Protein AF-A0A9W6J4C6-F1 (afdb_monomer)

pLDDT: mean 87.77, std 16.12, range [37.78, 98.56]

Secondary structure (DSSP, 8-state):
------PPPHHHHHHHHHHHHHTSHHHHHHHHHHHT--GGGHHHHTTSTTHHHHHHHHHHT-HHHHHHHHHHHT--HHHHHHHHHHTTSS-----

Structure (mmCIF, N/CA/C/O backbone):
data_AF-A0A9W6J4C6-F1
#
_entry.id   AF-A0A9W6J4C6-F1
#
loop_
_atom_site.group_PDB
_atom_site.id
_atom_site.type_symbol
_atom_site.label_atom_id
_atom_site.label_alt_id
_atom_site.label_comp_id
_atom_site.label_asym_id
_atom_site.label_entity_id
_atom_site.label_seq_id
_atom_site.pdbx_PDB_ins_code
_atom_site.Cartn_x
_atom_site.Cartn_y
_atom_site.Cartn_z
_atom_site.occupancy
_atom_site.B_iso_or_equiv
_atom_site.auth_seq_id
_atom_site.auth_comp_id
_atom_site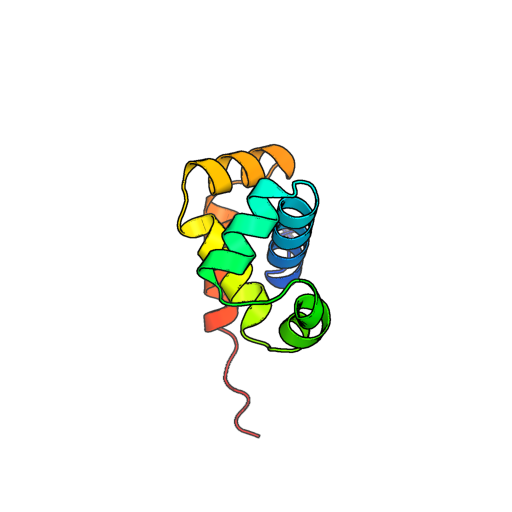.auth_asym_id
_atom_site.auth_atom_id
_atom_site.pdbx_PDB_model_num
ATOM 1 N N . MET A 1 1 ? 7.701 7.139 33.001 1.00 37.78 1 MET A N 1
ATOM 2 C CA . MET A 1 1 ? 6.633 7.648 32.109 1.00 37.78 1 MET A CA 1
ATOM 3 C C . MET A 1 1 ? 6.710 6.862 30.805 1.00 37.78 1 MET A C 1
ATOM 5 O O . MET A 1 1 ? 7.715 6.970 30.122 1.00 37.78 1 MET A O 1
ATOM 9 N N . LYS A 1 2 ? 5.739 5.984 30.511 1.00 43.22 2 LYS A N 1
ATOM 10 C CA . LYS A 1 2 ? 5.714 5.162 29.287 1.00 43.22 2 LYS A CA 1
ATOM 11 C C . LYS A 1 2 ? 4.915 5.886 28.200 1.00 43.22 2 LYS A C 1
ATOM 13 O O . LYS A 1 2 ? 3.697 5.957 28.303 1.00 43.22 2 LYS A O 1
ATOM 18 N N . ARG A 1 3 ? 5.599 6.374 27.168 1.00 41.31 3 ARG A N 1
ATOM 19 C CA . ARG A 1 3 ? 5.068 6.451 25.800 1.00 41.31 3 ARG A CA 1
ATOM 20 C C . ARG A 1 3 ? 6.191 6.086 24.831 1.00 41.31 3 ARG A C 1
ATOM 22 O O . ARG A 1 3 ? 6.694 6.923 24.099 1.00 41.31 3 ARG A O 1
ATOM 29 N N . VAL A 1 4 ? 6.586 4.813 24.860 1.00 46.16 4 V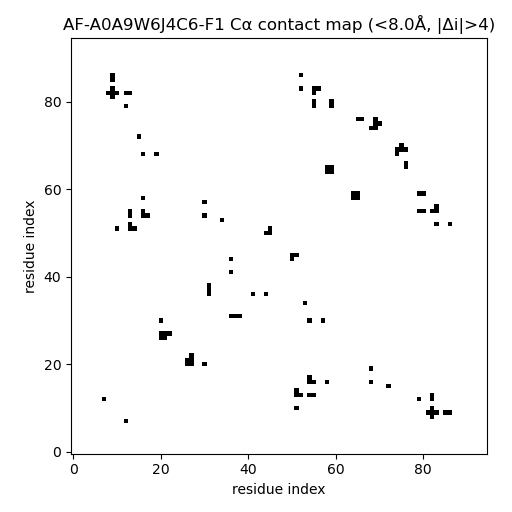AL A N 1
ATOM 30 C CA . VAL A 1 4 ? 6.866 4.141 23.588 1.00 46.16 4 VAL A CA 1
ATOM 31 C C . VAL A 1 4 ? 5.475 3.997 22.984 1.00 46.16 4 VAL A C 1
ATOM 33 O O . VAL A 1 4 ? 4.713 3.133 23.405 1.00 46.16 4 VAL A O 1
ATOM 36 N N . SER A 1 5 ? 5.044 4.972 22.190 1.00 48.91 5 SER A N 1
ATOM 37 C CA . SER A 1 5 ? 3.861 4.761 21.363 1.00 48.91 5 SER A CA 1
ATOM 38 C C . SER A 1 5 ? 4.275 3.668 20.385 1.00 48.91 5 SER A C 1
ATOM 40 O O . SER A 1 5 ? 5.273 3.858 19.694 1.00 48.91 5 SER A O 1
ATOM 42 N N . ASP A 1 6 ? 3.598 2.521 20.392 1.00 54.28 6 ASP A N 1
ATOM 43 C CA . ASP A 1 6 ? 3.778 1.438 19.415 1.00 54.28 6 ASP A CA 1
ATOM 44 C C . ASP A 1 6 ? 3.369 1.934 18.013 1.00 54.28 6 ASP A C 1
ATOM 46 O O . ASP A 1 6 ? 2.345 1.543 17.456 1.00 54.28 6 ASP A O 1
ATOM 50 N N . THR A 1 7 ? 4.121 2.883 17.456 1.00 71.56 7 THR A N 1
ATOM 51 C CA . THR A 1 7 ? 3.966 3.334 16.079 1.00 71.56 7 THR A CA 1
ATOM 52 C C . THR A 1 7 ? 4.521 2.223 15.197 1.00 71.56 7 THR A C 1
ATOM 54 O O . THR A 1 7 ? 5.690 1.859 15.324 1.00 71.56 7 THR A O 1
ATOM 57 N N . LEU A 1 8 ? 3.676 1.643 14.342 1.00 87.50 8 LEU A N 1
ATOM 58 C CA . LEU A 1 8 ? 4.100 0.613 13.393 1.00 87.50 8 LEU A CA 1
ATOM 59 C C . LEU A 1 8 ? 5.236 1.148 12.512 1.00 87.50 8 LEU A C 1
ATOM 61 O O . LEU A 1 8 ? 5.207 2.311 12.108 1.00 87.50 8 LEU A O 1
ATOM 65 N N . SER A 1 9 ? 6.209 0.293 12.186 1.00 94.06 9 SER A N 1
ATOM 66 C CA . SER A 1 9 ? 7.251 0.673 11.229 1.00 94.06 9 SER A CA 1
ATOM 67 C C . SER A 1 9 ? 6.646 0.893 9.832 1.00 94.06 9 SER A C 1
ATOM 69 O O . SER A 1 9 ? 5.638 0.249 9.500 1.00 94.06 9 SER A O 1
ATOM 71 N N . PRO A 1 10 ? 7.250 1.742 8.984 1.00 95.19 10 PRO A N 1
ATOM 72 C CA . PRO A 1 10 ? 6.797 1.956 7.608 1.00 95.19 10 PRO A CA 1
ATOM 73 C C . PRO A 1 10 ? 6.666 0.654 6.807 1.00 95.19 10 PRO A C 1
ATOM 75 O O . PRO A 1 10 ? 5.660 0.421 6.135 1.00 95.19 10 PRO A O 1
ATOM 78 N N . GLU A 1 11 ? 7.636 -0.247 6.956 1.00 94.94 11 GLU A N 1
ATOM 79 C CA . GLU A 1 11 ? 7.669 -1.560 6.309 1.00 94.94 11 GLU A CA 1
ATOM 80 C C . GLU A 1 11 ? 6.542 -2.461 6.808 1.00 94.94 11 GLU A C 1
ATOM 82 O O . GLU A 1 11 ? 5.962 -3.223 6.033 1.00 94.94 11 GLU A O 1
ATOM 87 N N . THR A 1 12 ? 6.194 -2.359 8.094 1.00 96.25 12 THR A N 1
ATOM 88 C CA . THR A 1 12 ? 5.081 -3.113 8.680 1.00 96.25 12 THR A CA 1
ATOM 89 C C . THR A 1 12 ? 3.756 -2.669 8.071 1.00 96.25 12 THR A C 1
ATOM 91 O O . THR A 1 12 ? 2.948 -3.516 7.686 1.00 96.25 12 THR A O 1
ATOM 94 N N . VAL A 1 13 ? 3.536 -1.356 7.939 1.00 97.38 13 VAL A N 1
ATOM 95 C CA . VAL A 1 13 ? 2.324 -0.813 7.306 1.00 97.38 13 VAL A CA 1
ATOM 96 C C . VAL A 1 13 ? 2.257 -1.230 5.835 1.00 97.38 13 VAL A C 1
ATOM 98 O O . VAL A 1 13 ? 1.224 -1.733 5.395 1.00 97.38 13 VAL A O 1
ATOM 101 N N . ALA A 1 14 ? 3.3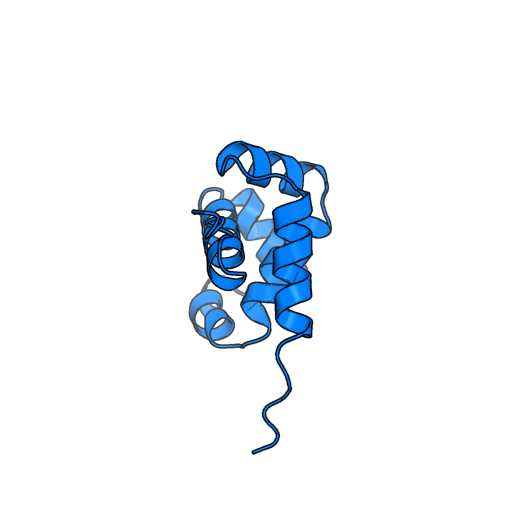61 -1.117 5.091 1.00 96.69 14 ALA A N 1
ATOM 102 C CA . ALA A 1 14 ? 3.416 -1.502 3.680 1.00 96.69 14 ALA A CA 1
ATOM 103 C C . ALA A 1 14 ? 3.205 -3.008 3.456 1.00 96.69 14 ALA A C 1
ATOM 105 O O . ALA A 1 14 ? 2.498 -3.409 2.535 1.00 96.69 14 ALA A O 1
ATOM 106 N N . THR A 1 15 ? 3.758 -3.859 4.323 1.00 95.94 15 THR A N 1
ATOM 107 C CA . THR A 1 15 ? 3.583 -5.319 4.233 1.00 95.94 15 THR A CA 1
ATOM 108 C C . THR A 1 15 ? 2.140 -5.733 4.530 1.00 95.94 15 THR A C 1
ATOM 110 O O . THR A 1 15 ? 1.590 -6.615 3.863 1.00 95.94 15 THR A O 1
ATOM 113 N N . ARG A 1 16 ? 1.494 -5.077 5.502 1.00 97.69 16 ARG A N 1
ATOM 114 C CA . ARG A 1 16 ? 0.060 -5.257 5.774 1.00 97.69 16 ARG A CA 1
ATOM 115 C C . ARG A 1 16 ? -0.786 -4.796 4.593 1.00 97.69 16 ARG A C 1
ATOM 117 O O . ARG A 1 16 ? -1.659 -5.540 4.161 1.00 97.69 16 ARG A O 1
ATOM 124 N N . ALA A 1 17 ? -0.473 -3.639 4.009 1.00 97.81 17 ALA A N 1
ATOM 125 C CA . ALA A 1 17 ? -1.140 -3.146 2.805 1.00 97.81 17 ALA A CA 1
ATOM 126 C C . ALA A 1 17 ? -1.002 -4.130 1.633 1.00 97.81 17 ALA A C 1
ATOM 128 O O . ALA A 1 17 ? -1.997 -4.478 1.002 1.00 97.81 17 ALA A O 1
ATOM 129 N N . LEU A 1 18 ? 0.196 -4.668 1.393 1.00 96.06 18 LEU A N 1
ATOM 130 C CA . LEU A 1 18 ? 0.414 -5.693 0.372 1.00 96.06 18 LEU A CA 1
ATOM 131 C C . LEU A 1 18 ? -0.426 -6.950 0.636 1.00 96.06 18 LEU A C 1
ATOM 133 O O . LEU A 1 18 ? -1.030 -7.493 -0.287 1.00 96.06 18 LEU A O 1
ATOM 137 N N . SER A 1 19 ? -0.492 -7.396 1.891 1.00 96.62 19 SER A N 1
ATOM 138 C CA . SER A 1 19 ? -1.306 -8.552 2.290 1.00 96.62 19 SER A CA 1
ATOM 139 C C . SER A 1 19 ? -2.801 -8.291 2.078 1.00 96.62 19 SER A C 1
ATOM 141 O O . SER A 1 19 ? -3.512 -9.157 1.575 1.00 96.62 19 SER A O 1
ATOM 143 N N . PHE A 1 20 ? -3.269 -7.081 2.387 1.00 98.12 20 PHE A N 1
ATOM 144 C CA . PHE A 1 20 ? -4.639 -6.629 2.147 1.00 98.12 20 PHE A CA 1
ATOM 145 C C . PHE A 1 20 ? -4.998 -6.579 0.655 1.00 98.12 20 PHE A C 1
ATOM 147 O O . PHE A 1 20 ? -6.113 -6.951 0.283 1.00 98.12 20 PHE A O 1
ATOM 154 N N . LEU A 1 21 ? -4.067 -6.159 -0.209 1.00 96.69 21 LEU A N 1
ATOM 155 C CA . LEU A 1 21 ? -4.244 -6.235 -1.662 1.00 96.69 21 LEU A CA 1
ATOM 156 C C . LEU A 1 21 ? -4.286 -7.692 -2.126 1.00 96.69 21 LEU A C 1
ATOM 158 O O . LEU A 1 21 ? -5.172 -8.061 -2.885 1.00 96.69 21 LEU A O 1
ATOM 162 N N . ALA A 1 22 ? -3.368 -8.532 -1.644 1.00 94.56 22 ALA A N 1
ATOM 163 C CA . ALA A 1 22 ? -3.267 -9.937 -2.036 1.00 94.56 22 ALA A CA 1
ATOM 164 C C . ALA A 1 22 ? -4.446 -10.808 -1.563 1.00 94.56 22 ALA A C 1
ATOM 166 O O . ALA A 1 22 ? -4.688 -11.866 -2.142 1.00 94.56 22 ALA A O 1
ATOM 167 N N . ALA A 1 23 ? -5.186 -10.373 -0.540 1.00 96.81 23 ALA A N 1
ATOM 168 C CA . ALA A 1 23 ? -6.381 -11.057 -0.050 1.00 96.81 23 ALA A CA 1
ATOM 169 C C . ALA A 1 23 ? -7.584 -10.965 -1.013 1.00 96.81 23 ALA A C 1
ATOM 171 O O . ALA A 1 23 ? -8.560 -11.694 -0.840 1.00 96.81 23 ALA A O 1
ATOM 172 N N . ASP A 1 24 ? -7.527 -10.088 -2.019 1.00 96.94 24 ASP A N 1
ATOM 173 C CA . ASP A 1 24 ? -8.598 -9.848 -2.985 1.00 96.94 24 ASP A CA 1
ATOM 174 C C . ASP A 1 24 ? -8.002 -9.727 -4.399 1.00 96.94 24 ASP A C 1
ATOM 176 O O . ASP A 1 24 ? -7.262 -8.792 -4.709 1.00 96.94 24 ASP A O 1
ATOM 180 N N . PHE A 1 25 ? -8.336 -10.676 -5.280 1.00 93.69 25 PHE A N 1
ATOM 181 C CA . PHE A 1 25 ? -7.779 -10.738 -6.636 1.00 93.69 25 PHE A CA 1
ATOM 182 C C . PHE A 1 25 ? -8.053 -9.483 -7.473 1.00 93.69 25 PHE A C 1
ATOM 184 O O . PHE A 1 25 ? -7.223 -9.124 -8.306 1.00 93.69 25 PHE A O 1
ATOM 191 N N . GLU A 1 26 ? -9.172 -8.793 -7.246 1.00 95.62 26 GLU A N 1
ATOM 192 C CA . GLU A 1 26 ? -9.507 -7.557 -7.953 1.00 95.62 26 GLU A CA 1
ATOM 193 C C . GLU A 1 26 ? -8.625 -6.396 -7.479 1.00 95.62 26 GLU A C 1
ATOM 195 O O . GLU A 1 26 ? -8.158 -5.591 -8.288 1.00 95.62 26 GLU A O 1
ATOM 200 N N . ARG A 1 27 ? -8.350 -6.308 -6.171 1.00 96.31 27 ARG A N 1
ATOM 201 C CA . ARG A 1 27 ? -7.427 -5.299 -5.618 1.00 96.31 27 ARG A CA 1
ATOM 202 C C . ARG A 1 27 ? -6.001 -5.547 -6.086 1.00 96.31 27 ARG A C 1
ATOM 204 O O . ARG A 1 27 ? -5.364 -4.626 -6.596 1.00 96.31 27 ARG A O 1
ATOM 211 N N . LEU A 1 28 ? -5.531 -6.789 -5.970 1.00 94.81 28 LEU A N 1
ATOM 212 C CA . LEU A 1 28 ? -4.206 -7.173 -6.444 1.00 94.81 28 LEU A CA 1
ATOM 213 C C . LEU A 1 28 ? -4.066 -6.925 -7.951 1.00 94.81 28 LEU A C 1
ATOM 215 O O . LEU A 1 28 ? -3.085 -6.328 -8.383 1.00 94.81 28 LEU A O 1
ATOM 219 N N . GLY A 1 29 ? -5.062 -7.323 -8.746 1.00 93.81 29 GLY A N 1
ATOM 220 C CA . GLY A 1 29 ? -5.067 -7.117 -10.193 1.00 93.81 29 GLY A CA 1
ATOM 221 C C . GLY A 1 29 ? -4.943 -5.643 -10.583 1.00 93.81 29 GLY A C 1
ATOM 222 O O . GLY A 1 29 ? -4.138 -5.308 -11.451 1.00 93.81 29 GLY A O 1
ATOM 223 N N . ARG A 1 30 ? -5.667 -4.742 -9.902 1.00 94.88 30 ARG A N 1
ATOM 224 C CA . ARG A 1 30 ? -5.549 -3.290 -10.130 1.00 94.88 30 ARG A CA 1
ATOM 225 C C . ARG A 1 30 ? -4.167 -2.745 -9.778 1.00 94.88 30 ARG A C 1
ATOM 227 O O . ARG A 1 30 ? -3.625 -1.962 -10.556 1.00 94.88 30 ARG A O 1
ATOM 234 N N . PHE A 1 31 ? -3.587 -3.165 -8.655 1.00 95.19 31 PHE A N 1
ATOM 235 C CA . PHE A 1 31 ? -2.227 -2.769 -8.282 1.00 95.19 31 PHE A CA 1
ATOM 236 C C . PHE A 1 31 ? -1.206 -3.190 -9.345 1.00 95.19 31 PHE A C 1
ATOM 238 O O . PHE A 1 31 ? -0.385 -2.380 -9.773 1.00 95.19 31 PHE A O 1
ATOM 245 N N . LEU A 1 32 ? -1.285 -4.433 -9.822 1.00 93.12 32 LEU A N 1
ATOM 246 C CA . LEU A 1 32 ? -0.379 -4.957 -10.847 1.00 93.12 32 LEU A CA 1
ATOM 247 C C . LEU A 1 32 ? -0.542 -4.229 -12.186 1.00 93.12 32 LEU A C 1
ATOM 249 O O . LEU A 1 32 ? 0.449 -3.825 -12.790 1.00 93.12 32 LEU A O 1
ATOM 253 N N . ALA A 1 33 ? -1.784 -3.969 -12.603 1.00 92.81 33 ALA A N 1
ATOM 254 C CA . ALA A 1 33 ? -2.071 -3.226 -13.827 1.00 92.81 33 ALA A CA 1
ATOM 255 C C . ALA A 1 33 ? -1.513 -1.791 -13.800 1.00 92.81 33 ALA A C 1
ATOM 257 O O . ALA A 1 33 ? -1.004 -1.318 -14.813 1.00 92.81 33 ALA A O 1
ATOM 258 N N . LEU A 1 34 ? -1.585 -1.104 -12.652 1.00 91.12 34 LEU A N 1
ATOM 259 C CA . LEU A 1 34 ? -1.091 0.271 -12.499 1.00 91.12 34 LEU A CA 1
ATOM 260 C C . LEU A 1 34 ? 0.425 0.355 -12.282 1.00 91.12 34 LEU A C 1
ATOM 262 O O . LEU A 1 34 ? 1.050 1.309 -12.735 1.00 91.12 34 LEU A O 1
ATOM 266 N N . SER A 1 35 ? 1.019 -0.631 -11.607 1.00 88.25 35 SER A N 1
ATOM 267 C CA . SER A 1 35 ? 2.470 -0.694 -11.368 1.00 88.25 35 SER A CA 1
ATOM 268 C C . SER A 1 35 ? 3.260 -1.257 -12.554 1.00 88.25 35 SER A C 1
ATOM 270 O O . SER A 1 35 ? 4.479 -1.117 -12.596 1.00 88.25 35 SER A O 1
ATOM 272 N N . GLY A 1 36 ? 2.587 -1.903 -13.513 1.00 88.31 36 GLY A N 1
ATOM 273 C CA . GLY A 1 36 ? 3.233 -2.604 -14.626 1.00 88.31 36 GLY A CA 1
ATOM 274 C C . GLY A 1 36 ? 3.912 -3.915 -14.215 1.00 88.31 36 GLY A C 1
ATOM 275 O O . GLY A 1 36 ? 4.722 -4.449 -14.972 1.00 88.31 36 GLY A O 1
ATOM 276 N N . LEU A 1 37 ? 3.608 -4.429 -13.019 1.00 88.62 37 LEU A N 1
ATOM 277 C CA . LEU A 1 37 ? 4.164 -5.675 -12.503 1.00 88.62 37 LEU A CA 1
ATOM 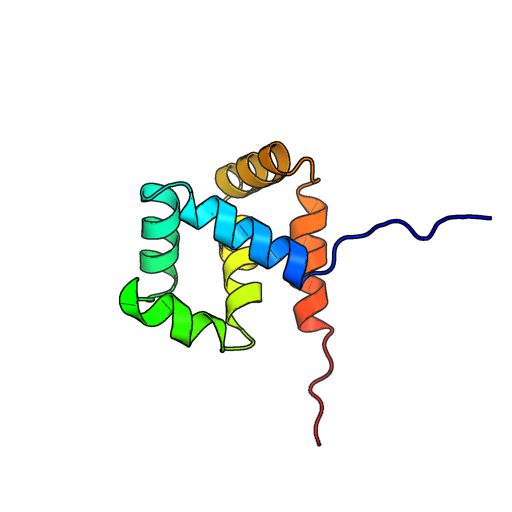278 C C . LEU A 1 37 ? 3.368 -6.891 -12.982 1.00 88.62 37 LEU A C 1
ATOM 280 O O . LEU A 1 37 ? 2.148 -6.853 -13.125 1.00 88.62 37 LEU A O 1
ATOM 284 N N . ASP A 1 38 ? 4.071 -8.005 -13.163 1.00 85.62 38 ASP A N 1
ATOM 285 C CA . ASP A 1 38 ? 3.469 -9.309 -13.428 1.00 85.62 38 ASP A CA 1
ATOM 286 C C . ASP A 1 38 ? 3.312 -10.063 -12.092 1.00 85.62 38 ASP A C 1
ATOM 288 O O . ASP A 1 38 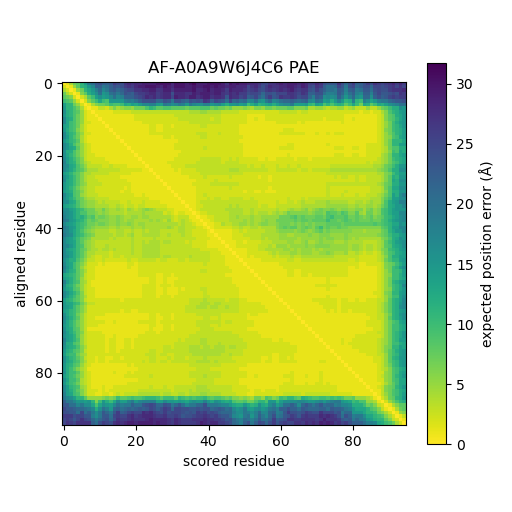? 4.237 -10.037 -11.270 1.00 85.62 38 ASP A O 1
ATOM 292 N N . PRO A 1 39 ? 2.193 -10.775 -11.847 1.00 82.50 39 PRO A N 1
ATOM 293 C CA . PRO A 1 39 ? 2.065 -11.678 -10.703 1.00 82.50 39 PRO A CA 1
ATOM 294 C C . PRO A 1 39 ? 3.288 -12.585 -10.469 1.00 82.50 39 PRO A C 1
ATOM 296 O O . PRO A 1 39 ? 3.697 -12.811 -9.327 1.00 82.50 39 PRO A O 1
ATOM 299 N N . ALA A 1 40 ? 3.903 -13.087 -11.544 1.00 86.94 40 ALA A N 1
ATOM 300 C CA . ALA A 1 40 ? 5.080 -13.947 -11.496 1.00 86.94 40 ALA A CA 1
ATOM 301 C C . ALA A 1 40 ? 6.337 -13.219 -10.991 1.00 86.94 40 ALA A C 1
ATOM 303 O O . ALA A 1 40 ? 7.220 -13.856 -10.407 1.00 86.94 40 ALA A O 1
ATOM 304 N N . THR A 1 41 ? 6.418 -11.896 -11.171 1.00 86.19 41 THR A N 1
ATOM 305 C CA . THR A 1 41 ? 7.583 -11.080 -10.810 1.00 86.19 41 THR A CA 1
ATOM 306 C C . THR A 1 41 ? 7.428 -10.349 -9.480 1.00 86.19 41 THR A C 1
ATOM 308 O O . THR A 1 41 ? 8.415 -9.798 -9.002 1.00 86.19 41 THR A O 1
ATOM 311 N N . ILE A 1 42 ? 6.274 -10.427 -8.799 1.00 86.50 42 ILE A N 1
ATOM 312 C CA . ILE A 1 42 ? 6.052 -9.784 -7.483 1.00 86.50 42 ILE A CA 1
ATOM 313 C C . ILE A 1 42 ? 7.161 -10.129 -6.483 1.00 86.50 42 ILE A C 1
ATOM 315 O O . ILE A 1 42 ? 7.691 -9.250 -5.814 1.00 86.50 42 ILE A O 1
ATOM 319 N N . ARG A 1 43 ? 7.559 -11.407 -6.387 1.00 86.56 43 ARG A N 1
ATOM 320 C CA . ARG A 1 43 ? 8.619 -11.832 -5.449 1.00 86.56 43 ARG A CA 1
ATOM 321 C C . ARG A 1 43 ? 9.983 -11.221 -5.767 1.00 86.56 43 ARG A C 1
ATOM 323 O O . ARG A 1 43 ? 10.798 -11.061 -4.865 1.00 86.56 43 ARG A O 1
ATOM 330 N N . GLN A 1 44 ? 10.241 -10.926 -7.038 1.00 89.31 44 GLN A N 1
ATOM 331 C CA . GLN A 1 44 ? 11.446 -10.224 -7.462 1.00 89.31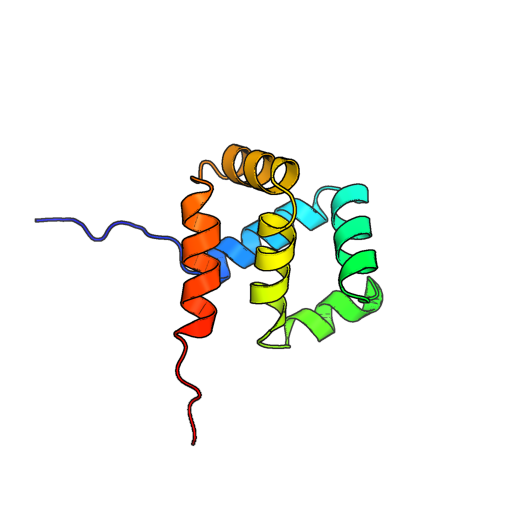 44 GLN A CA 1
ATOM 332 C C . GLN A 1 44 ? 11.310 -8.723 -7.199 1.00 89.31 44 GLN A C 1
ATOM 334 O O . GLN A 1 44 ? 12.231 -8.139 -6.641 1.00 89.31 44 GLN A O 1
ATOM 339 N N . ALA A 1 45 ? 10.163 -8.130 -7.536 1.00 87.50 45 ALA A N 1
ATOM 340 C CA . ALA A 1 45 ? 9.862 -6.723 -7.294 1.00 87.50 45 ALA A CA 1
ATOM 341 C C . ALA A 1 45 ? 9.928 -6.373 -5.802 1.00 87.50 45 ALA A C 1
ATOM 343 O O . ALA A 1 45 ? 10.480 -5.346 -5.451 1.00 87.50 45 ALA A O 1
ATOM 344 N N . ALA A 1 46 ? 9.501 -7.271 -4.911 1.00 87.81 46 ALA A N 1
ATOM 345 C CA . ALA A 1 46 ? 9.593 -7.092 -3.460 1.00 87.81 46 ALA A CA 1
ATOM 346 C C . ALA A 1 46 ? 11.027 -6.977 -2.909 1.00 87.81 46 ALA A C 1
ATOM 348 O O . ALA A 1 46 ? 11.200 -6.688 -1.729 1.00 87.81 46 ALA A O 1
ATOM 349 N N . ARG A 1 47 ? 12.054 -7.227 -3.735 1.00 88.00 47 ARG A N 1
ATOM 350 C CA . ARG A 1 47 ? 13.463 -6.982 -3.390 1.00 88.00 47 ARG A CA 1
ATOM 351 C C . ARG A 1 47 ? 13.924 -5.568 -3.741 1.00 88.00 47 ARG A C 1
ATOM 353 O O . ARG A 1 47 ? 15.013 -5.187 -3.328 1.00 88.00 47 ARG A O 1
ATOM 360 N N . ASP A 1 48 ? 13.142 -4.833 -4.524 1.00 89.25 48 ASP A N 1
ATOM 361 C CA . ASP A 1 48 ? 13.404 -3.43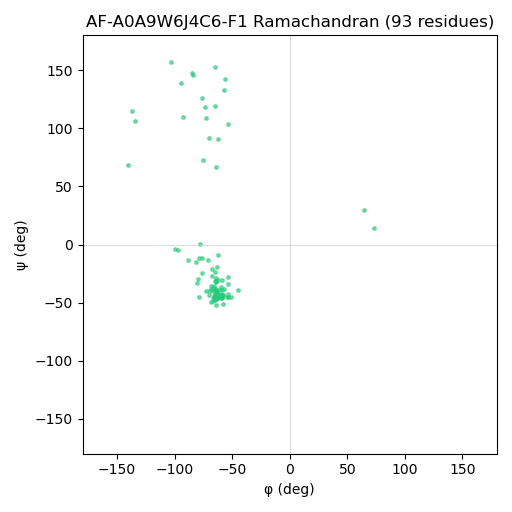8 -4.848 1.00 89.25 48 ASP A CA 1
ATOM 362 C C . ASP A 1 48 ? 13.032 -2.558 -3.639 1.00 89.25 48 ASP A C 1
ATOM 364 O O . ASP A 1 48 ? 11.894 -2.642 -3.162 1.00 89.25 48 ASP A O 1
ATOM 368 N N . PRO A 1 49 ? 13.947 -1.708 -3.135 1.00 88.56 49 PRO A N 1
ATOM 369 C CA . PRO A 1 49 ? 13.647 -0.762 -2.060 1.00 88.56 49 PRO A CA 1
ATOM 370 C C . PRO A 1 49 ? 12.433 0.138 -2.342 1.00 88.56 49 PRO A C 1
ATOM 372 O O . PRO A 1 49 ? 11.736 0.535 -1.411 1.00 88.56 49 PRO A O 1
ATOM 375 N N . ALA A 1 50 ? 12.133 0.423 -3.613 1.00 90.00 50 ALA A N 1
ATOM 376 C CA . ALA A 1 50 ? 11.003 1.254 -4.019 1.00 90.00 50 ALA A CA 1
ATOM 377 C C . ALA A 1 50 ? 9.648 0.522 -3.990 1.00 90.00 50 ALA A C 1
ATOM 379 O O . ALA A 1 50 ? 8.598 1.161 -4.085 1.00 90.00 50 ALA A O 1
ATOM 380 N N . PHE A 1 51 ? 9.633 -0.805 -3.839 1.00 93.44 51 PHE A N 1
ATOM 381 C CA . PHE A 1 51 ? 8.404 -1.589 -3.954 1.00 93.44 51 PHE A CA 1
ATOM 382 C C . PHE A 1 51 ? 7.405 -1.328 -2.822 1.00 93.44 51 PHE A C 1
ATOM 384 O O . PHE A 1 51 ? 6.231 -1.072 -3.081 1.00 93.44 51 PHE A O 1
ATOM 391 N N . LEU A 1 52 ? 7.850 -1.375 -1.564 1.00 94.62 52 LEU A N 1
ATOM 392 C CA . LEU A 1 52 ? 6.975 -1.118 -0.415 1.00 94.62 52 LEU A CA 1
ATOM 393 C C . LEU A 1 52 ? 6.419 0.322 -0.391 1.00 94.62 52 LEU A C 1
ATOM 395 O O . LEU A 1 52 ? 5.212 0.466 -0.172 1.00 94.62 52 LEU A O 1
ATOM 399 N N . PRO A 1 53 ? 7.212 1.374 -0.683 1.00 95.06 53 PRO A N 1
ATOM 400 C CA . PRO A 1 53 ? 6.681 2.715 -0.927 1.00 95.06 53 PRO A CA 1
ATOM 401 C C . PRO A 1 53 ? 5.591 2.745 -2.006 1.00 95.06 53 PRO A C 1
ATOM 403 O O . PRO A 1 53 ? 4.534 3.329 -1.779 1.00 95.06 53 PRO A O 1
ATOM 406 N N . ALA A 1 54 ? 5.793 2.056 -3.136 1.00 94.88 54 ALA A N 1
ATOM 407 C CA . ALA A 1 54 ? 4.824 2.024 -4.233 1.00 94.88 54 ALA A CA 1
ATOM 408 C C . ALA A 1 54 ? 3.491 1.352 -3.848 1.00 94.88 54 ALA A C 1
ATOM 410 O O . ALA A 1 54 ? 2.430 1.744 -4.337 1.00 94.88 54 ALA A O 1
ATOM 411 N N . VAL A 1 55 ? 3.513 0.364 -2.945 1.00 96.88 55 VAL A N 1
ATOM 412 C CA . VAL A 1 55 ? 2.286 -0.225 -2.378 1.00 96.88 55 VAL A CA 1
ATOM 413 C C . VAL A 1 55 ? 1.504 0.822 -1.583 1.00 96.88 55 VAL A C 1
ATOM 415 O O . VAL A 1 55 ? 0.287 0.921 -1.726 1.00 96.88 55 VAL A O 1
ATOM 418 N N . LEU A 1 56 ? 2.188 1.625 -0.764 1.00 97.56 56 LEU A N 1
ATOM 419 C CA . LEU A 1 56 ? 1.545 2.696 -0.002 1.00 97.56 56 LEU A CA 1
ATOM 420 C C . LEU A 1 56 ? 1.029 3.814 -0.918 1.00 97.56 56 LEU A C 1
ATOM 422 O O . LEU A 1 56 ? -0.086 4.286 -0.709 1.00 97.56 56 LEU A O 1
ATOM 426 N N . ASP A 1 57 ? 1.782 4.185 -1.959 1.00 97.00 57 ASP A N 1
ATOM 427 C CA . ASP A 1 57 ? 1.342 5.153 -2.974 1.00 97.00 57 ASP A CA 1
ATOM 428 C C . ASP A 1 57 ? 0.066 4.691 -3.685 1.00 97.00 57 ASP A C 1
ATOM 430 O O . ASP A 1 57 ? -0.840 5.491 -3.918 1.00 97.00 57 ASP A O 1
ATOM 434 N N . HIS A 1 58 ? -0.053 3.392 -3.974 1.00 97.25 58 HIS A N 1
ATOM 435 C CA . HIS A 1 58 ? -1.266 2.830 -4.562 1.00 97.25 58 HIS A CA 1
ATOM 436 C C . HIS A 1 58 ? -2.494 3.005 -3.658 1.00 97.25 58 HIS A C 1
ATOM 438 O O . HIS A 1 58 ? -3.557 3.383 -4.148 1.00 97.25 58 HIS A O 1
ATOM 444 N N . LEU A 1 59 ? -2.354 2.771 -2.349 1.00 98.06 59 LEU A N 1
ATOM 445 C CA . LEU A 1 59 ? -3.433 3.015 -1.387 1.00 98.06 59 LEU A CA 1
ATOM 446 C C . LEU A 1 59 ? -3.770 4.506 -1.302 1.00 98.06 59 LEU A C 1
ATOM 448 O O . LEU A 1 59 ? -4.936 4.872 -1.369 1.00 98.06 59 LEU A O 1
ATOM 452 N N . LEU A 1 60 ? -2.758 5.367 -1.178 1.00 97.69 60 LEU A N 1
ATOM 453 C CA . LEU A 1 60 ? -2.942 6.816 -1.051 1.00 97.69 60 LEU A CA 1
ATOM 454 C C . LEU A 1 60 ? -3.551 7.455 -2.310 1.00 97.69 60 LEU A C 1
ATOM 456 O O . LEU A 1 60 ? -4.175 8.510 -2.215 1.00 97.69 60 LEU A O 1
ATOM 460 N N . GLY A 1 61 ? -3.401 6.815 -3.472 1.00 96.94 61 GLY A N 1
ATOM 461 C CA . GLY A 1 61 ? -4.010 7.237 -4.732 1.00 96.94 61 GLY A CA 1
ATOM 462 C C . GLY A 1 61 ? -5.509 6.935 -4.867 1.00 96.94 61 GLY A C 1
ATOM 463 O O . GLY A 1 61 ? -6.137 7.459 -5.786 1.00 96.94 61 GLY A O 1
ATOM 464 N N . ASP A 1 62 ? -6.096 6.124 -3.979 1.00 97.12 62 ASP A N 1
ATOM 465 C CA . ASP A 1 62 ? -7.522 5.769 -3.987 1.00 97.12 62 ASP A CA 1
ATOM 466 C C . ASP A 1 62 ? -8.115 5.867 -2.572 1.00 97.12 62 ASP A C 1
ATOM 468 O O . ASP A 1 62 ? -7.904 5.009 -1.716 1.00 97.12 62 ASP A O 1
ATOM 472 N N . GLU A 1 63 ? -8.920 6.907 -2.334 1.00 97.31 63 GLU A N 1
ATOM 473 C CA . GLU A 1 63 ? -9.535 7.174 -1.029 1.00 97.31 63 GLU A CA 1
ATOM 474 C C . GLU A 1 63 ? -10.378 5.999 -0.507 1.00 97.31 63 GLU A C 1
ATOM 476 O O . GLU A 1 63 ? -10.343 5.692 0.686 1.00 97.31 63 GLU A O 1
ATOM 481 N N . ARG A 1 64 ? -11.117 5.294 -1.374 1.00 97.62 64 ARG A N 1
ATOM 482 C CA . ARG A 1 64 ? -11.954 4.164 -0.938 1.00 97.62 64 ARG A CA 1
ATOM 483 C C . ARG A 1 64 ? -11.094 2.986 -0.509 1.00 97.62 64 ARG A C 1
ATOM 485 O O . ARG A 1 64 ? -11.413 2.324 0.478 1.00 97.62 64 ARG A O 1
ATOM 492 N N . LEU A 1 65 ? -10.019 2.726 -1.249 1.00 98.00 65 LEU A N 1
ATOM 493 C CA . LEU A 1 65 ? -9.063 1.672 -0.929 1.00 98.00 65 LEU A CA 1
ATOM 494 C C . LEU A 1 65 ? -8.319 1.978 0.376 1.00 98.00 65 LEU A C 1
ATOM 496 O O . LEU A 1 65 ? -8.203 1.094 1.225 1.00 98.00 65 LEU A O 1
ATOM 500 N N . LEU A 1 66 ? -7.880 3.227 0.550 1.00 98.56 66 LEU A N 1
ATOM 501 C CA . LEU A 1 66 ? -7.233 3.713 1.765 1.00 98.56 66 LEU A CA 1
ATOM 502 C C . LEU A 1 66 ? -8.131 3.528 2.989 1.00 98.56 66 LEU A C 1
ATOM 504 O O . LEU A 1 66 ? -7.703 2.926 3.972 1.00 98.56 66 LEU A O 1
ATOM 508 N N . LEU A 1 67 ? -9.383 3.992 2.919 1.00 98.38 67 LEU A N 1
ATOM 509 C CA . LEU A 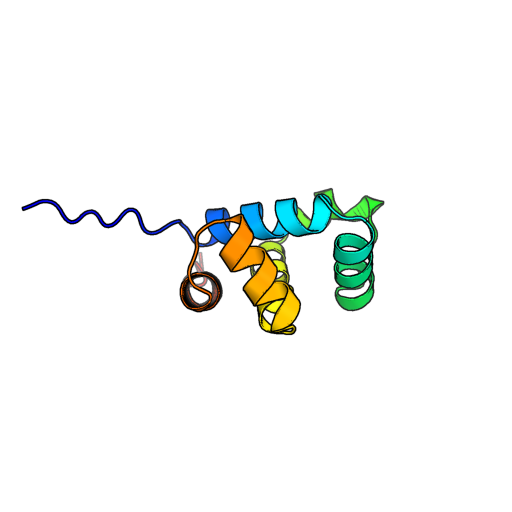1 67 ? -10.338 3.860 4.019 1.00 98.38 67 LEU A CA 1
ATOM 510 C C . LEU A 1 67 ? -10.633 2.392 4.346 1.00 98.38 67 LEU A C 1
ATOM 512 O O . LEU A 1 67 ? -10.627 2.022 5.518 1.00 98.38 67 LEU A O 1
ATOM 516 N N . ALA A 1 68 ? -10.823 1.547 3.329 1.00 98.38 68 ALA A N 1
ATOM 517 C CA . ALA A 1 68 ? -11.066 0.121 3.528 1.00 98.38 68 ALA A CA 1
ATOM 518 C C . ALA A 1 68 ? -9.871 -0.591 4.187 1.00 98.38 68 ALA A C 1
ATOM 520 O O . ALA A 1 68 ? -10.060 -1.440 5.058 1.00 98.38 68 ALA A O 1
ATOM 521 N N . PHE A 1 69 ? -8.642 -0.243 3.797 1.00 98.56 69 PHE A N 1
ATOM 522 C CA . PHE A 1 69 ? -7.434 -0.759 4.439 1.00 98.56 69 PHE A CA 1
ATOM 523 C C . PHE A 1 69 ? -7.342 -0.301 5.896 1.00 98.56 69 PHE A C 1
ATOM 525 O O . PHE A 1 69 ? -7.196 -1.130 6.796 1.00 98.56 69 PHE A O 1
ATOM 532 N N . SER A 1 70 ? -7.475 1.007 6.128 1.00 97.75 70 SER A N 1
ATOM 533 C CA . SER A 1 70 ? -7.438 1.614 7.458 1.00 97.75 70 SER A CA 1
ATOM 534 C C . SER A 1 70 ? -8.452 0.979 8.410 1.00 97.75 70 SER A C 1
ATOM 536 O O . SER A 1 70 ? -8.087 0.608 9.524 1.00 97.75 70 SER A O 1
ATOM 538 N N . GLU A 1 71 ? -9.688 0.768 7.957 1.00 97.94 71 GLU A N 1
ATOM 539 C CA . GLU A 1 71 ? -10.719 0.073 8.730 1.00 97.94 71 GLU A CA 1
ATOM 540 C C . GLU A 1 71 ? -10.323 -1.379 9.038 1.00 97.94 71 GLU A C 1
ATOM 542 O O . GLU A 1 71 ? -10.412 -1.804 10.190 1.00 97.94 71 GLU A O 1
ATOM 547 N N . SER A 1 72 ? -9.824 -2.123 8.043 1.00 97.62 72 SER A N 1
ATOM 548 C CA . SER A 1 72 ? -9.447 -3.534 8.221 1.00 97.62 72 SER A CA 1
ATOM 549 C C . SER A 1 72 ? -8.294 -3.753 9.207 1.00 97.62 72 SER A C 1
ATOM 551 O O . SER A 1 72 ? -8.277 -4.754 9.920 1.00 97.62 72 SER A O 1
ATOM 553 N N . GLU A 1 73 ? -7.357 -2.806 9.284 1.00 96.31 73 GLU A N 1
ATOM 554 C CA . GLU A 1 73 ? -6.175 -2.886 10.150 1.00 96.31 73 GLU A CA 1
ATOM 555 C C . GLU A 1 73 ? -6.348 -2.143 11.485 1.00 96.31 73 GLU A C 1
ATOM 557 O O . GLU A 1 73 ? -5.455 -2.184 12.335 1.00 96.31 73 GLU A O 1
ATOM 562 N N . GLY A 1 74 ? -7.470 -1.438 11.683 1.00 95.56 74 GLY A N 1
ATOM 563 C CA . GLY A 1 74 ? -7.677 -0.569 12.845 1.00 95.56 74 GLY A CA 1
ATOM 564 C C . GLY A 1 74 ? -6.705 0.616 12.891 1.00 95.56 74 GLY A C 1
ATOM 565 O O . GLY A 1 74 ? -6.330 1.078 13.970 1.00 95.56 74 GLY A O 1
ATOM 566 N N . LEU A 1 75 ? -6.265 1.089 11.724 1.00 95.62 75 LEU A N 1
ATOM 567 C CA . LEU A 1 75 ? -5.337 2.204 11.566 1.00 95.62 75 LEU A CA 1
ATOM 568 C C . LEU A 1 75 ? -6.077 3.462 11.131 1.00 95.62 75 LEU A C 1
ATOM 570 O O . LEU A 1 75 ? -7.147 3.408 10.530 1.00 95.62 75 LEU A O 1
ATOM 574 N N . ARG A 1 76 ? -5.475 4.619 11.395 1.00 96.31 76 ARG A N 1
ATOM 575 C CA . ARG A 1 76 ? -5.955 5.873 10.814 1.00 96.31 76 ARG A CA 1
ATOM 576 C C . ARG A 1 76 ? -5.357 6.043 9.408 1.00 96.31 76 ARG A C 1
ATOM 578 O O . ARG A 1 76 ? -4.198 5.660 9.226 1.00 96.31 76 ARG A O 1
ATOM 585 N N . PRO A 1 77 ? -6.066 6.642 8.437 1.00 96.88 77 PRO A N 1
ATOM 586 C CA . PRO A 1 77 ? -5.511 6.930 7.109 1.00 96.88 77 PRO A CA 1
ATOM 587 C C . PRO A 1 77 ? -4.201 7.727 7.156 1.00 96.88 77 PRO A C 1
ATOM 589 O O . PRO A 1 77 ? -3.282 7.475 6.377 1.00 96.88 77 PRO A O 1
ATOM 592 N N . GLU A 1 78 ? -4.058 8.631 8.129 1.00 96.38 78 GLU A N 1
ATOM 593 C CA . GLU A 1 78 ? -2.846 9.429 8.327 1.00 96.38 78 GLU A CA 1
ATOM 594 C C . GLU A 1 78 ? -1.626 8.560 8.639 1.00 96.38 78 GLU A C 1
ATOM 596 O O . GLU A 1 78 ? -0.524 8.903 8.223 1.00 96.38 78 GLU A O 1
ATOM 601 N N . THR A 1 79 ? -1.811 7.409 9.294 1.00 96.50 79 THR A N 1
ATOM 602 C CA . THR A 1 79 ? -0.724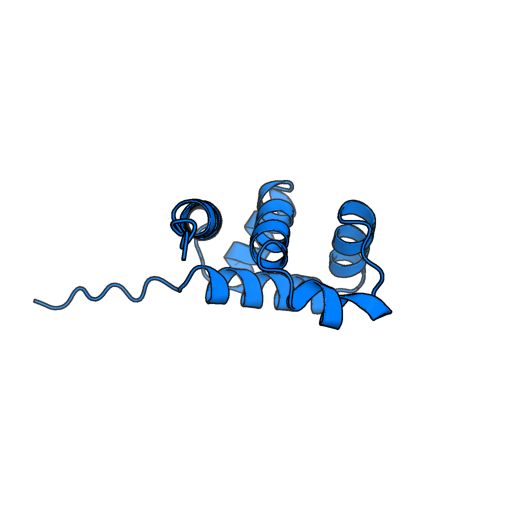 6.459 9.573 1.00 96.50 79 THR A CA 1
ATOM 603 C C . THR A 1 79 ? -0.139 5.877 8.284 1.00 96.50 79 THR A C 1
ATOM 605 O O . THR A 1 79 ? 1.061 5.627 8.219 1.00 96.50 79 THR A O 1
ATOM 608 N N . VAL A 1 80 ? -0.943 5.722 7.226 1.00 97.12 80 VAL A N 1
ATOM 609 C CA . VAL A 1 80 ? -0.468 5.277 5.903 1.00 97.12 80 VAL A CA 1
ATOM 610 C C . VAL A 1 80 ? 0.373 6.369 5.238 1.00 97.12 80 VAL A C 1
ATOM 612 O O . VAL A 1 80 ? 1.453 6.095 4.717 1.00 97.12 80 VAL A O 1
ATOM 615 N N . ALA A 1 81 ? -0.077 7.624 5.320 1.00 96.69 81 ALA A N 1
ATOM 616 C CA . ALA A 1 81 ? 0.661 8.771 4.793 1.00 96.69 81 ALA A CA 1
ATOM 617 C C . ALA A 1 81 ? 1.954 9.062 5.580 1.00 96.69 81 ALA A C 1
ATOM 619 O O . ALA A 1 81 ? 2.952 9.498 5.011 1.00 96.69 81 ALA A O 1
ATOM 620 N N . GLU A 1 82 ? 1.951 8.860 6.898 1.00 95.75 82 GLU A N 1
ATOM 621 C CA . GLU A 1 82 ? 3.146 8.923 7.751 1.00 95.75 82 GLU A CA 1
ATOM 622 C C . GLU A 1 82 ? 4.145 7.819 7.379 1.00 95.75 82 GLU A C 1
ATOM 624 O O . GLU A 1 82 ? 5.316 8.118 7.155 1.00 95.75 82 GLU A O 1
ATOM 629 N N . ALA A 1 83 ? 3.680 6.574 7.217 1.00 96.12 83 ALA A N 1
ATOM 630 C CA . ALA A 1 83 ? 4.517 5.462 6.770 1.00 96.12 83 ALA A CA 1
ATOM 631 C C . ALA A 1 83 ? 5.155 5.737 5.401 1.00 96.12 83 ALA A C 1
ATOM 633 O O . ALA A 1 83 ? 6.349 5.514 5.227 1.00 96.12 83 ALA A O 1
ATOM 634 N N . ARG A 1 84 ? 4.398 6.278 4.437 1.00 96.38 84 ARG A N 1
ATOM 635 C CA . ARG A 1 84 ? 4.940 6.580 3.105 1.00 96.38 84 ARG A CA 1
ATOM 636 C C . ARG A 1 84 ? 6.041 7.641 3.137 1.00 96.38 84 ARG A C 1
ATOM 638 O O . ARG A 1 84 ? 7.038 7.493 2.433 1.00 96.38 84 ARG A O 1
ATOM 645 N N . ARG A 1 85 ? 5.869 8.687 3.949 1.00 94.94 85 ARG A N 1
ATOM 646 C CA . ARG A 1 85 ? 6.863 9.761 4.112 1.00 94.94 85 ARG A CA 1
ATOM 647 C C . ARG A 1 85 ? 8.147 9.262 4.771 1.00 94.94 85 ARG A C 1
ATOM 649 O O . ARG A 1 85 ? 9.229 9.632 4.343 1.00 94.94 85 ARG A O 1
ATOM 656 N N . ALA A 1 86 ? 8.038 8.350 5.731 1.00 93.38 86 ALA A N 1
ATOM 657 C CA . ALA A 1 86 ? 9.203 7.794 6.413 1.00 93.38 86 ALA A CA 1
ATOM 658 C C . ALA A 1 86 ? 10.158 6.999 5.493 1.00 93.38 86 ALA A C 1
ATOM 660 O O . ALA A 1 86 ? 11.322 6.840 5.842 1.00 93.38 86 ALA A O 1
ATOM 661 N N . PHE A 1 87 ? 9.703 6.537 4.319 1.00 90.12 87 PHE A N 1
ATOM 662 C CA . PHE A 1 87 ? 10.584 5.953 3.297 1.00 90.12 87 PHE A CA 1
ATOM 663 C C . PHE A 1 87 ? 11.405 6.998 2.515 1.00 90.12 87 PHE A C 1
ATOM 665 O O . PHE A 1 87 ? 12.454 6.654 1.984 1.00 90.12 87 PHE A O 1
ATOM 672 N N . GLU A 1 88 ? 10.957 8.257 2.430 1.00 82.00 88 GLU A N 1
ATOM 673 C CA . GLU A 1 88 ? 11.714 9.355 1.792 1.00 82.00 88 GLU A CA 1
ATOM 674 C C . GLU A 1 88 ? 12.790 9.924 2.716 1.00 82.00 88 GLU A C 1
ATOM 676 O O . GLU A 1 88 ? 13.833 10.375 2.250 1.00 82.00 88 GLU A O 1
ATOM 681 N N . ASP A 1 89 ? 12.548 9.858 4.026 1.00 68.94 89 ASP A N 1
ATOM 682 C CA . ASP A 1 89 ? 13.487 10.289 5.061 1.00 68.94 89 ASP A CA 1
ATOM 683 C C . ASP A 1 89 ? 14.609 9.267 5.318 1.00 68.94 89 ASP A C 1
ATOM 685 O O . ASP A 1 89 ? 15.462 9.499 6.178 1.00 68.94 89 ASP A O 1
ATOM 689 N N . GLN A 1 90 ? 14.637 8.138 4.597 1.00 56.16 90 GLN A N 1
ATOM 690 C CA . GLN A 1 90 ? 15.750 7.201 4.662 1.00 56.16 90 GLN A CA 1
ATOM 691 C C . GLN A 1 90 ? 16.939 7.848 3.933 1.00 56.16 90 GLN A C 1
ATOM 693 O O . GLN A 1 90 ? 16.880 8.010 2.711 1.00 56.16 90 GLN A O 1
ATOM 698 N N . PRO A 1 91 ? 17.995 8.287 4.649 1.00 47.41 91 PRO A N 1
ATOM 699 C CA . PRO A 1 91 ? 19.133 8.905 3.994 1.00 47.41 91 PRO A CA 1
ATOM 700 C C . PRO A 1 91 ? 19.669 7.910 2.968 1.00 47.41 91 PRO A C 1
ATOM 702 O O . PRO A 1 91 ? 19.824 6.728 3.272 1.00 47.41 91 PRO A O 1
ATOM 705 N N . TYR A 1 92 ? 19.925 8.381 1.747 1.00 54.88 92 TYR A N 1
ATOM 706 C CA . TYR A 1 92 ? 20.795 7.656 0.835 1.00 54.88 92 TYR A CA 1
ATOM 707 C C . TYR A 1 92 ? 22.102 7.425 1.603 1.00 54.88 92 TYR A C 1
ATOM 709 O O . TYR A 1 92 ? 22.855 8.381 1.797 1.00 54.88 92 TYR A O 1
ATOM 717 N N . ASP A 1 93 ? 22.341 6.204 2.091 1.00 50.03 93 ASP A N 1
ATOM 718 C CA . ASP A 1 93 ? 23.670 5.779 2.529 1.00 50.03 93 ASP A CA 1
ATOM 719 C C . ASP A 1 93 ? 24.545 5.847 1.275 1.00 50.03 93 ASP A C 1
ATOM 721 O O . ASP A 1 93 ? 24.577 4.943 0.439 1.00 50.03 93 ASP A O 1
ATOM 725 N N . LEU A 1 94 ? 25.161 7.012 1.082 1.00 45.56 94 LEU A N 1
ATOM 726 C CA . LEU A 1 94 ? 26.275 7.210 0.174 1.00 45.56 94 LEU A CA 1
ATOM 727 C C . LEU A 1 94 ? 27.507 6.611 0.862 1.00 45.56 94 LEU A C 1
ATOM 729 O O . LEU A 1 94 ? 28.349 7.357 1.362 1.00 45.56 94 LEU A O 1
ATOM 733 N N . ASP A 1 95 ? 27.559 5.281 0.917 1.00 49.12 95 ASP A N 1
ATOM 734 C CA . ASP A 1 95 ? 28.793 4.524 1.157 1.00 49.12 95 ASP A CA 1
ATOM 735 C C . ASP A 1 95 ? 29.497 4.219 -0.177 1.00 49.12 95 ASP A C 1
ATOM 737 O O . ASP A 1 95 ? 28.829 3.731 -1.123 1.00 49.12 95 ASP A O 1
#

Mean predicted aligned error: 5.94 Å

Foldseek 3Di:
DDDPPPQDALLRLLVLLVVVQVVDPVSVVVLCVVVVHDPVCVVVLVVDLCNSLSSLVSLVVDVVSLVVSCVVVVHDSVSSVVSSVVSVVPPPPPD

InterPro domains:
  IPR021955 Protein of unknown function DUF3572 [PF12096] (10-89)

Solvent-accessible surface area (backbone atoms only — not comparable to full-atom values): 5661 Å² total; per-residue (Å²): 138,92,74,83,68,88,69,77,50,42,65,56,54,24,51,50,51,48,50,61,29,66,75,33,70,70,52,34,48,52,52,28,67,76,72,72,52,49,85,91,43,45,78,61,47,67,70,41,85,65,38,49,49,50,50,39,50,56,32,73,75,32,69,69,56,30,50,54,48,17,62,74,72,76,47,58,63,64,56,54,58,50,28,44,50,56,64,71,70,53,72,80,80,85,122

Sequence (95 aa):
MKRVSDTLSPETVATRALSFLAADFERLGRFLALSGLDPATIRQAARDPAFLPAVLDHLLGDERLLLAFSESEGLRPETVAEARRAFEDQPYDLD

Radius of gyration: 14.04 Å; Cα contacts (8 Å, |Δi|>4): 61; chains: 1; bounding box: 41×24×47 Å

Organism: NCBI:txid374655